Protein AF-A0A812QG38-F1 (afdb_monomer_lite)

Sequence (158 aa):
MRKRRGDEGRSGLRCVICQKLSLEASSVWRQAKSIKPGSPYHYIGNAPAGKAAESKVLELITKRVCNRNALAALPNPKGYALHHPTLQFECDDVLENFGDGLVDALTLGENMAEFCWDVDICGTQDAKHFDFEPEDDDDIEEDSARVDPSSPRKQSEL

Secondary structure (DSSP, 8-state):
--------TTTS-HHHHHHHHHHHHHHHHHHHHS--TTSTTTTS-SS-TT--HHHHHHHHHHHHHSSHHHHHTS--TT-----HHHHHHHHHHHHHHHHHHHHHHHHHT--TTTHHHHTTSS-TTPPP-S--S-----------------S-------

Organism: Symbiodinium pilosum (NCBI:txid2952)

Structure (mmCIF, N/CA/C/O backbone):
data_AF-A0A812QG38-F1
#
_entry.id   AF-A0A812QG38-F1
#
loop_
_atom_site.group_PDB
_atom_site.id
_atom_site.type_symbol
_atom_site.label_atom_id
_atom_site.label_alt_id
_atom_site.label_comp_id
_atom_site.label_asym_id
_atom_site.label_entity_id
_atom_site.label_seq_id
_atom_site.pdbx_PDB_ins_code
_atom_site.Cartn_x
_atom_site.Cartn_y
_atom_site.Cartn_z
_atom_site.occupancy
_atom_site.B_iso_or_equiv
_atom_site.auth_seq_id
_atom_site.auth_comp_id
_atom_site.auth_asym_id
_atom_site.auth_atom_id
_atom_site.pdbx_PDB_model_num
ATOM 1 N N . MET A 1 1 ? -13.803 -13.312 -17.015 1.00 55.50 1 MET A N 1
ATOM 2 C CA . MET A 1 1 ? -13.031 -12.475 -16.069 1.00 55.50 1 MET A CA 1
ATOM 3 C C . MET A 1 1 ? -12.469 -11.285 -16.834 1.00 55.50 1 MET A C 1
ATOM 5 O O . MET A 1 1 ? -11.909 -11.497 -17.905 1.00 55.50 1 MET A O 1
ATOM 9 N N . ARG A 1 2 ? -12.694 -10.045 -16.375 1.00 68.56 2 ARG A N 1
ATOM 10 C CA . ARG A 1 2 ? -12.080 -8.854 -16.994 1.00 68.56 2 ARG A CA 1
ATOM 11 C C . ARG A 1 2 ? -10.581 -8.853 -16.670 1.00 68.56 2 ARG A C 1
ATOM 13 O O . ARG A 1 2 ? -10.207 -9.168 -15.548 1.00 68.56 2 ARG A O 1
ATOM 20 N N . LYS A 1 3 ? -9.735 -8.542 -17.656 1.00 79.69 3 LYS A N 1
ATOM 21 C CA . LYS A 1 3 ? -8.282 -8.431 -17.470 1.00 79.69 3 LYS A CA 1
ATOM 22 C C . LYS A 1 3 ? -7.980 -7.089 -16.796 1.00 79.69 3 LYS A C 1
ATOM 24 O O . LYS A 1 3 ? -8.236 -6.054 -17.410 1.00 79.69 3 LYS A O 1
ATOM 29 N N . ARG A 1 4 ? -7.453 -7.119 -15.570 1.00 85.12 4 ARG A N 1
ATOM 30 C CA . ARG A 1 4 ? -6.998 -5.929 -14.835 1.00 85.12 4 ARG A CA 1
ATOM 31 C C . ARG A 1 4 ? -5.707 -5.438 -15.476 1.00 85.12 4 ARG A C 1
ATOM 33 O O . ARG A 1 4 ? -4.797 -6.243 -15.704 1.00 85.12 4 ARG A O 1
ATOM 40 N N . ARG A 1 5 ? -5.648 -4.154 -15.831 1.00 86.31 5 ARG A N 1
ATOM 41 C CA . ARG A 1 5 ? -4.453 -3.578 -16.471 1.00 86.31 5 ARG A CA 1
ATOM 42 C C . ARG A 1 5 ? -3.324 -3.360 -15.468 1.00 86.31 5 ARG A C 1
ATOM 44 O O . ARG A 1 5 ? -2.183 -3.595 -15.845 1.00 86.31 5 ARG A O 1
ATOM 51 N N . GLY A 1 6 ? -3.666 -2.997 -14.232 1.00 87.88 6 GLY A N 1
ATOM 52 C CA . GLY A 1 6 ? -2.710 -2.488 -13.258 1.00 87.88 6 GLY A CA 1
ATOM 53 C C . GLY A 1 6 ? -2.288 -1.056 -13.580 1.00 87.88 6 GLY A C 1
ATOM 54 O O . GLY A 1 6 ? -2.369 -0.609 -14.729 1.00 87.88 6 GLY A O 1
ATOM 55 N N . ASP A 1 7 ? -1.823 -0.356 -12.556 1.00 91.06 7 ASP A N 1
ATOM 56 C CA . ASP A 1 7 ? -1.163 0.936 -12.655 1.00 91.06 7 ASP A CA 1
ATOM 57 C C . ASP A 1 7 ? 0.110 0.894 -11.812 1.00 91.06 7 ASP A C 1
ATOM 59 O O . ASP A 1 7 ? 0.071 0.919 -10.585 1.00 91.06 7 ASP A O 1
ATOM 63 N N . GLU A 1 8 ? 1.257 0.809 -12.482 1.00 86.62 8 GLU A N 1
ATOM 64 C CA . GLU A 1 8 ? 2.559 0.699 -11.822 1.00 86.62 8 GLU A CA 1
ATOM 65 C C . GLU A 1 8 ? 3.095 2.051 -11.326 1.00 86.62 8 GLU A C 1
ATOM 67 O O . GLU A 1 8 ? 4.111 2.089 -10.620 1.00 86.62 8 GLU A O 1
ATOM 72 N N . GLY A 1 9 ? 2.419 3.153 -11.669 1.00 89.69 9 GLY A N 1
ATOM 73 C CA . GLY A 1 9 ? 2.861 4.509 -11.371 1.00 89.69 9 GLY A CA 1
ATOM 74 C C . GLY A 1 9 ? 4.182 4.871 -12.056 1.00 89.69 9 GLY A C 1
ATOM 75 O O . GLY A 1 9 ? 4.704 4.160 -12.919 1.00 89.69 9 GLY A O 1
ATOM 76 N N . ARG A 1 10 ? 4.770 6.002 -11.660 1.00 91.44 10 ARG A N 1
ATOM 77 C CA . ARG A 1 10 ? 6.060 6.469 -12.209 1.00 91.44 10 ARG A CA 1
ATOM 78 C C . ARG A 1 10 ? 7.256 5.725 -11.636 1.00 91.44 10 ARG A C 1
ATOM 80 O O . ARG A 1 10 ? 8.321 5.711 -12.248 1.00 91.44 10 ARG A O 1
ATOM 87 N N . SER A 1 11 ? 7.095 5.153 -10.447 1.00 90.75 11 SER A N 1
ATOM 88 C CA . SER A 1 11 ? 8.128 4.350 -9.793 1.00 90.75 11 SER A CA 1
ATOM 89 C C . SER A 1 11 ? 8.234 2.936 -10.363 1.00 90.75 11 SER A C 1
ATOM 91 O O . SER A 1 11 ? 9.256 2.283 -10.162 1.00 90.75 11 SER A O 1
ATOM 93 N N . GLY A 1 12 ? 7.181 2.449 -11.027 1.00 92.62 12 GLY A N 1
ATOM 94 C CA . GLY A 1 12 ? 7.055 1.045 -11.399 1.00 92.62 12 GLY A CA 1
ATOM 95 C C . GLY A 1 12 ? 6.779 0.113 -10.209 1.00 92.62 12 GLY A C 1
ATOM 96 O O . GLY A 1 12 ? 6.818 -1.105 -10.365 1.00 92.62 12 GLY A O 1
ATOM 97 N N . LEU A 1 13 ? 6.556 0.664 -9.008 1.00 95.00 13 LEU A N 1
ATOM 98 C CA . LEU A 1 13 ? 6.435 -0.079 -7.749 1.00 95.00 13 LEU A CA 1
ATOM 99 C C . LEU A 1 13 ? 5.086 0.127 -7.053 1.00 95.00 13 LEU A C 1
ATOM 101 O O . LEU A 1 13 ? 4.915 -0.330 -5.926 1.00 95.00 13 LEU A O 1
ATOM 105 N N . ARG A 1 14 ? 4.106 0.768 -7.700 1.00 95.00 14 ARG A N 1
ATOM 106 C CA . ARG A 1 14 ? 2.816 1.091 -7.067 1.00 95.00 14 ARG A CA 1
ATOM 107 C C . ARG A 1 14 ? 2.055 -0.149 -6.577 1.00 95.00 14 ARG A C 1
ATOM 109 O O . ARG A 1 14 ? 1.546 -0.137 -5.459 1.00 95.00 14 ARG A O 1
ATOM 116 N N . CYS A 1 15 ? 2.076 -1.255 -7.327 1.00 95.88 15 CYS A N 1
ATOM 117 C CA . CYS A 1 15 ? 1.511 -2.532 -6.868 1.00 95.88 15 CYS A CA 1
ATOM 118 C C . CYS A 1 15 ? 2.235 -3.080 -5.621 1.00 95.88 15 CYS A C 1
ATOM 120 O O . CYS A 1 15 ? 1.583 -3.466 -4.652 1.00 95.88 15 CYS A O 1
ATOM 122 N N . VAL A 1 16 ? 3.573 -3.035 -5.581 1.00 96.19 16 VAL A N 1
ATOM 123 C CA . VAL A 1 16 ? 4.363 -3.460 -4.406 1.00 96.19 16 VAL A CA 1
ATOM 124 C C . VAL A 1 16 ? 4.053 -2.583 -3.189 1.00 96.19 16 VAL A C 1
ATOM 126 O O . VAL A 1 16 ? 3.846 -3.097 -2.089 1.00 96.19 16 VAL A O 1
ATOM 129 N N . ILE A 1 17 ? 3.982 -1.264 -3.388 1.00 96.50 17 ILE A N 1
ATOM 130 C CA . ILE A 1 17 ? 3.626 -0.290 -2.352 1.00 96.50 17 ILE A CA 1
ATOM 131 C C . ILE A 1 17 ? 2.231 -0.599 -1.799 1.00 96.50 17 ILE A C 1
ATOM 133 O O . ILE A 1 17 ? 2.075 -0.723 -0.586 1.00 96.50 17 ILE A O 1
ATOM 137 N N . CYS A 1 18 ? 1.238 -0.804 -2.669 1.00 97.25 18 CYS A N 1
ATOM 138 C CA . CYS A 1 18 ? -0.117 -1.148 -2.248 1.00 97.25 18 CYS A CA 1
ATOM 139 C C . CYS A 1 18 ? -0.159 -2.456 -1.448 1.00 97.25 18 CYS A C 1
ATOM 141 O O . CYS A 1 18 ? -0.798 -2.512 -0.394 1.00 97.25 18 CYS A O 1
ATOM 143 N N . GLN A 1 19 ? 0.530 -3.510 -1.905 1.00 96.06 19 GLN A N 1
ATOM 144 C CA . GLN A 1 19 ? 0.541 -4.784 -1.182 1.00 96.06 19 GLN A CA 1
ATOM 145 C C . GLN A 1 19 ? 1.155 -4.615 0.212 1.00 96.06 19 GLN A C 1
ATOM 147 O O . GLN A 1 19 ? 0.613 -5.139 1.186 1.00 96.06 19 GLN A O 1
ATOM 152 N N . LYS A 1 20 ? 2.234 -3.827 0.338 1.00 96.38 20 LYS A N 1
ATOM 153 C CA . LYS A 1 20 ? 2.840 -3.535 1.641 1.00 96.38 20 LYS A CA 1
ATOM 154 C C . LYS A 1 20 ? 1.905 -2.729 2.545 1.00 96.38 20 LYS A C 1
ATOM 156 O O . LYS A 1 20 ? 1.818 -3.034 3.732 1.00 96.38 20 LYS A O 1
ATOM 161 N N . LEU A 1 21 ? 1.199 -1.738 1.996 1.00 96.00 21 LEU A N 1
ATOM 162 C CA . LEU A 1 21 ? 0.179 -0.979 2.726 1.00 96.00 21 LEU A CA 1
ATOM 163 C C . LEU A 1 21 ? -0.930 -1.898 3.239 1.00 96.00 21 LEU A C 1
ATOM 165 O O . LEU A 1 21 ? -1.252 -1.850 4.420 1.00 96.00 21 LEU A O 1
ATOM 169 N N . SER A 1 22 ? -1.454 -2.778 2.388 1.00 95.38 22 SER A N 1
ATOM 170 C CA . SER A 1 22 ? -2.546 -3.700 2.730 1.00 95.38 22 SER A CA 1
ATOM 171 C C . SER A 1 22 ? -2.146 -4.708 3.808 1.00 95.38 22 SER A C 1
ATOM 173 O O . SER A 1 22 ? -2.909 -4.974 4.743 1.00 95.38 22 SER A O 1
ATOM 175 N N . LEU A 1 23 ? -0.917 -5.222 3.728 1.00 94.81 23 LEU A N 1
ATOM 176 C CA . LEU A 1 23 ? -0.346 -6.104 4.741 1.00 94.81 23 LEU A CA 1
ATOM 177 C C . LEU A 1 23 ? -0.222 -5.404 6.101 1.00 94.81 23 LEU A C 1
ATOM 179 O O . LEU A 1 23 ? -0.701 -5.907 7.118 1.00 94.81 23 LEU A O 1
ATOM 183 N N . GLU A 1 24 ? 0.407 -4.227 6.126 1.00 93.25 24 GLU A N 1
ATOM 184 C CA . GLU A 1 24 ? 0.593 -3.468 7.366 1.00 93.25 24 GLU A CA 1
ATOM 185 C C . GLU A 1 24 ? -0.739 -3.006 7.949 1.00 93.25 24 GLU A C 1
ATOM 187 O O . GLU A 1 24 ? -0.923 -3.055 9.163 1.00 93.25 24 GLU A O 1
ATOM 192 N N . ALA A 1 25 ? -1.699 -2.627 7.106 1.00 91.69 25 ALA A N 1
ATOM 193 C CA . ALA A 1 25 ? -3.036 -2.249 7.540 1.00 91.69 25 ALA A CA 1
ATOM 194 C C . ALA A 1 25 ? -3.754 -3.421 8.221 1.00 91.69 25 ALA A C 1
ATOM 196 O O . ALA A 1 25 ? -4.334 -3.241 9.289 1.00 91.69 25 ALA A O 1
ATOM 197 N N . SER A 1 26 ? -3.610 -4.640 7.693 1.00 90.12 26 SER A N 1
ATOM 198 C CA . SER A 1 26 ? -4.122 -5.860 8.332 1.00 90.12 26 SER A CA 1
ATOM 199 C C . SER A 1 26 ? -3.488 -6.106 9.704 1.00 90.12 26 SER A C 1
ATOM 201 O O . SER A 1 26 ? -4.180 -6.465 10.657 1.00 90.12 26 SER A O 1
ATOM 203 N N . SER A 1 27 ? -2.172 -5.906 9.828 1.00 88.25 27 SER A N 1
ATOM 204 C CA . SER A 1 27 ? -1.449 -6.040 11.100 1.00 88.25 27 SER A CA 1
ATOM 205 C C . SER A 1 27 ? -1.892 -4.987 12.120 1.00 88.25 27 SER A C 1
ATOM 207 O O . SER A 1 27 ? -2.291 -5.329 13.233 1.00 88.25 27 SER A O 1
ATOM 209 N N . VAL A 1 28 ? -1.922 -3.710 11.725 1.00 87.56 28 VAL A N 1
ATOM 210 C CA . VAL A 1 28 ? -2.364 -2.589 12.570 1.00 87.56 28 VAL A CA 1
ATOM 211 C C . VAL A 1 28 ? -3.819 -2.758 13.001 1.00 87.56 28 VAL A C 1
ATOM 213 O O . VAL A 1 28 ? -4.142 -2.493 14.156 1.00 87.56 28 VAL A O 1
ATOM 216 N N . TRP A 1 29 ? -4.696 -3.228 12.115 1.00 85.44 29 TRP A N 1
ATOM 217 C CA . TRP A 1 29 ? -6.109 -3.450 12.413 1.00 85.44 29 TRP A CA 1
ATOM 218 C C . TRP A 1 29 ? -6.335 -4.610 13.385 1.00 85.44 29 TRP A C 1
ATOM 220 O O . TRP A 1 29 ? -7.092 -4.470 14.347 1.00 85.44 29 TRP A O 1
ATOM 230 N N . ARG A 1 30 ? -5.645 -5.743 13.184 1.00 81.75 30 ARG A N 1
ATOM 231 C CA . ARG A 1 30 ? -5.671 -6.873 14.129 1.00 81.75 30 ARG A CA 1
ATOM 232 C C . ARG A 1 30 ? -5.143 -6.460 15.492 1.00 81.75 30 ARG A C 1
ATOM 234 O O . ARG A 1 30 ? -5.795 -6.748 16.493 1.00 81.75 30 ARG A O 1
ATOM 241 N N . GLN A 1 31 ? -4.018 -5.740 15.510 1.00 76.19 31 GLN A N 1
ATOM 242 C CA . GLN A 1 31 ? -3.488 -5.139 16.725 1.00 76.19 31 GLN A CA 1
ATOM 243 C C . GLN A 1 31 ? -4.557 -4.257 17.347 1.00 76.19 31 GLN A C 1
ATOM 245 O O . GLN A 1 31 ? -4.927 -4.549 18.456 1.00 76.19 31 GLN A O 1
ATOM 250 N N . ALA A 1 32 ? -5.164 -3.293 16.655 1.00 71.88 32 ALA A N 1
ATOM 251 C CA . ALA A 1 32 ? -6.203 -2.434 17.234 1.00 71.88 32 ALA A CA 1
ATOM 252 C C . ALA A 1 32 ? -7.412 -3.200 17.821 1.00 71.88 32 ALA A C 1
ATOM 254 O O . ALA A 1 32 ? -7.982 -2.757 18.819 1.00 71.88 32 ALA A O 1
ATOM 255 N N . LYS A 1 33 ? -7.790 -4.349 17.241 1.00 66.81 33 LYS A N 1
ATOM 256 C CA . LYS A 1 33 ? -8.904 -5.191 17.714 1.00 66.81 33 LYS A CA 1
ATOM 257 C C . LYS A 1 33 ? -8.560 -6.081 18.919 1.00 66.81 33 LYS A C 1
ATOM 259 O O . LYS A 1 33 ? -9.455 -6.373 19.707 1.00 66.81 33 LYS A O 1
ATOM 264 N N . SER A 1 34 ? -7.311 -6.524 19.087 1.00 60.31 34 SER A N 1
ATOM 265 C CA . SER A 1 34 ? -6.929 -7.536 20.095 1.00 60.31 34 SER A CA 1
ATOM 266 C C . SER A 1 34 ? -6.725 -6.992 21.518 1.00 60.31 34 SER A C 1
ATOM 268 O O . SER A 1 34 ? -6.350 -7.724 22.437 1.00 60.31 34 SER A O 1
ATOM 270 N N . ILE A 1 35 ? -6.967 -5.701 21.742 1.00 52.69 35 ILE A N 1
ATOM 271 C CA . ILE A 1 35 ? -6.385 -4.993 22.885 1.00 52.69 35 ILE A CA 1
ATOM 272 C C . ILE A 1 35 ? -7.373 -4.881 24.026 1.00 52.69 35 ILE A C 1
ATOM 274 O O . ILE A 1 35 ? -8.289 -4.061 24.018 1.00 52.69 35 ILE A O 1
ATOM 278 N N . LYS A 1 36 ? -7.130 -5.713 25.044 1.00 47.94 36 LYS A N 1
ATOM 279 C CA . LYS A 1 36 ? -7.763 -5.636 26.363 1.00 47.94 36 LYS A CA 1
ATOM 280 C C . LYS A 1 36 ? -7.629 -4.221 26.954 1.00 47.94 36 LYS A C 1
ATOM 282 O O . LYS A 1 36 ? -6.618 -3.550 26.717 1.00 47.94 36 LYS A O 1
ATOM 287 N N . PRO A 1 37 ? -8.601 -3.774 27.771 1.00 42.34 37 PRO A N 1
ATOM 288 C CA . PRO A 1 37 ? -8.527 -2.480 28.436 1.00 42.34 37 PRO A CA 1
ATOM 289 C C . PRO A 1 37 ? -7.221 -2.346 29.243 1.00 42.34 37 PRO A C 1
ATOM 291 O O . PRO A 1 37 ? -6.976 -3.137 30.149 1.00 42.34 37 PRO A O 1
ATOM 294 N N . GLY A 1 38 ? -6.371 -1.378 28.875 1.00 46.59 38 GLY A N 1
ATOM 295 C CA . GLY A 1 38 ? -5.111 -1.047 29.558 1.00 46.59 38 GLY A CA 1
ATOM 296 C C . GLY A 1 38 ? -3.797 -1.170 28.761 1.00 46.59 38 GLY A C 1
ATOM 297 O O . GLY A 1 38 ? -2.775 -0.705 29.257 1.00 46.59 38 GLY A O 1
ATOM 298 N N . SER A 1 39 ? -3.763 -1.749 27.553 1.00 40.53 39 SER A N 1
ATOM 299 C CA . SER A 1 39 ? -2.511 -1.835 26.757 1.00 40.53 39 SER A CA 1
ATOM 300 C C . SER A 1 39 ? -2.119 -0.498 26.083 1.00 40.53 39 SER A C 1
ATOM 302 O O . SER A 1 39 ? -2.938 0.412 26.022 1.00 40.53 39 SER A O 1
ATOM 304 N N . PRO A 1 40 ? -0.892 -0.310 25.559 1.00 46.53 40 PRO A N 1
ATOM 305 C CA . PRO A 1 40 ? -0.467 0.924 24.878 1.00 46.53 40 PRO A CA 1
ATOM 306 C C . PRO A 1 40 ? -1.378 1.404 23.731 1.00 46.53 40 PRO A C 1
ATOM 308 O O . PRO A 1 40 ? -1.357 2.583 23.390 1.00 46.53 40 PRO A O 1
ATOM 311 N N . TYR A 1 41 ? -2.231 0.535 23.182 1.00 48.03 41 TYR A N 1
ATOM 312 C CA . TYR A 1 41 ? -3.281 0.901 22.221 1.00 48.03 41 TYR A CA 1
ATOM 313 C C . TYR A 1 41 ? -4.693 0.991 22.834 1.00 48.03 41 TYR A C 1
ATOM 315 O O . TYR A 1 41 ? -5.632 1.395 22.159 1.00 48.03 41 TYR A O 1
ATOM 323 N N . HIS A 1 42 ? -4.855 0.733 24.135 1.00 46.47 42 HIS A N 1
ATOM 324 C CA . HIS A 1 42 ? -5.923 1.366 24.922 1.00 46.47 42 HIS A CA 1
ATOM 325 C C . HIS A 1 42 ? -5.864 2.895 24.770 1.00 46.47 42 HIS A C 1
ATOM 327 O O . HIS A 1 42 ? -6.878 3.579 24.862 1.00 46.47 42 HIS A O 1
ATOM 333 N N . TYR A 1 43 ? -4.672 3.404 24.435 1.00 47.09 43 TYR A N 1
ATOM 334 C CA . TYR A 1 43 ? -4.400 4.764 24.014 1.00 47.09 43 TYR A CA 1
ATOM 335 C C . TYR A 1 43 ? -4.128 4.873 22.508 1.00 47.09 43 TYR A C 1
ATOM 337 O O . TYR A 1 43 ? -3.195 5.560 22.092 1.00 47.09 43 TYR A O 1
ATOM 345 N N . ILE A 1 44 ? -5.104 4.501 21.679 1.00 50.84 44 ILE A N 1
ATOM 346 C CA . ILE A 1 44 ? -5.434 5.383 20.541 1.00 50.84 44 ILE A CA 1
ATOM 347 C C . ILE A 1 44 ? -5.977 6.760 21.057 1.00 50.84 44 ILE A C 1
ATOM 349 O O . ILE A 1 44 ? -6.851 7.387 20.465 1.00 50.84 44 ILE A O 1
ATOM 353 N N . GLY A 1 45 ? -5.483 7.241 22.203 1.00 45.59 45 GLY A N 1
ATOM 354 C CA . GLY A 1 45 ? -6.186 8.012 23.230 1.00 45.59 45 GLY A CA 1
ATOM 355 C C . GLY A 1 45 ? -5.243 8.860 24.091 1.00 45.59 45 GLY A C 1
ATOM 356 O O . GLY A 1 45 ? -5.518 9.078 25.261 1.00 45.59 45 GLY A O 1
ATOM 357 N N . ASN A 1 46 ? -4.142 9.348 23.509 1.00 44.69 46 ASN A N 1
ATOM 358 C CA . ASN A 1 46 ? -3.424 10.535 24.002 1.00 44.69 46 ASN A CA 1
ATOM 359 C C . ASN A 1 46 ? -3.236 11.606 22.906 1.00 44.69 46 ASN A C 1
ATOM 361 O O . ASN A 1 46 ? -2.464 12.550 23.057 1.00 44.69 46 ASN A O 1
ATOM 365 N N . ALA A 1 47 ? -3.964 11.470 21.797 1.00 47.44 47 ALA A N 1
ATOM 366 C CA . ALA A 1 47 ? -4.246 12.570 20.884 1.00 47.44 47 ALA A CA 1
ATOM 367 C C . ALA A 1 47 ? -5.589 13.196 21.305 1.00 47.44 47 ALA A C 1
ATOM 369 O O . ALA A 1 47 ? -6.456 12.456 21.783 1.00 47.44 47 ALA A O 1
ATOM 370 N N . PRO A 1 48 ? -5.780 14.521 21.154 1.00 46.03 48 PRO A N 1
ATOM 371 C CA . PRO A 1 48 ? -7.025 15.190 21.530 1.00 46.03 48 PRO A CA 1
ATOM 372 C C . PRO A 1 48 ? -8.231 14.444 20.946 1.00 46.03 48 PRO A C 1
ATOM 374 O O . PRO A 1 48 ? -8.163 13.945 19.823 1.00 46.03 48 PRO A O 1
ATOM 377 N N . ALA A 1 49 ? -9.301 14.340 21.736 1.00 45.72 49 ALA A N 1
ATOM 378 C CA . ALA A 1 49 ? -10.469 13.472 21.563 1.00 45.72 49 ALA A CA 1
ATOM 379 C C . ALA A 1 49 ? -11.338 13.735 20.303 1.00 45.72 49 ALA A C 1
ATOM 381 O O . ALA A 1 49 ? -12.550 13.874 20.409 1.00 45.72 49 ALA A O 1
ATOM 382 N N . GLY A 1 50 ? -10.751 13.802 19.104 1.00 51.22 50 GLY A N 1
ATOM 383 C CA . GLY A 1 50 ? -11.445 14.236 17.887 1.00 51.22 50 GLY A CA 1
ATOM 384 C C . GLY A 1 50 ? -11.110 13.493 16.592 1.00 51.22 50 GLY A C 1
ATOM 385 O O . GLY A 1 50 ? -11.628 13.890 15.555 1.00 51.22 50 GLY A O 1
ATOM 386 N N . LYS A 1 51 ? -10.268 12.444 16.598 1.00 57.16 51 LYS A N 1
ATOM 387 C CA . LYS A 1 51 ? -9.953 11.671 15.376 1.00 57.16 51 LYS A CA 1
ATOM 388 C C . LYS A 1 51 ? -10.598 10.282 15.379 1.00 57.16 51 LYS A C 1
ATOM 390 O O . LYS A 1 51 ? -10.433 9.526 16.343 1.00 57.16 51 LYS A O 1
ATOM 395 N N . ALA A 1 52 ? -11.297 9.976 14.285 1.00 67.12 52 ALA A N 1
ATOM 396 C CA . ALA A 1 52 ? -11.956 8.701 14.006 1.00 67.12 52 ALA A CA 1
ATOM 397 C C . ALA A 1 52 ? -10.934 7.544 13.940 1.00 67.12 52 ALA A C 1
ATOM 399 O O . ALA A 1 52 ? -9.766 7.776 13.616 1.00 67.12 52 ALA A O 1
ATOM 400 N N . ALA A 1 53 ? -11.334 6.322 14.310 1.00 67.06 53 ALA A N 1
ATOM 401 C CA . ALA A 1 53 ? -10.439 5.158 14.399 1.00 67.06 53 ALA A CA 1
ATOM 402 C C . ALA A 1 53 ? -9.735 4.866 13.061 1.00 67.06 53 ALA A C 1
ATOM 404 O O . ALA A 1 53 ? -8.551 4.543 13.026 1.00 67.06 53 ALA A O 1
ATOM 405 N N . GLU A 1 54 ? -10.455 5.107 11.978 1.00 69.88 54 GLU A N 1
ATOM 406 C CA . GLU A 1 54 ? -10.073 5.041 10.577 1.00 69.88 54 GLU A CA 1
ATOM 407 C C . GLU A 1 54 ? -8.856 5.936 10.293 1.00 69.88 54 GLU A C 1
ATOM 409 O O . GLU A 1 54 ? -7.816 5.473 9.826 1.00 69.88 54 GLU A O 1
ATOM 414 N N . SER A 1 55 ? -8.918 7.204 10.712 1.00 74.94 55 SER A N 1
ATOM 415 C CA . SER A 1 55 ? -7.814 8.160 10.560 1.00 74.94 55 SER A CA 1
ATOM 416 C C . SER A 1 55 ? -6.565 7.737 11.342 1.00 74.94 55 SER A C 1
ATOM 418 O O . SER A 1 55 ? -5.446 7.978 10.894 1.00 74.94 55 SER A O 1
ATOM 420 N N . LYS A 1 56 ? -6.727 7.060 12.485 1.00 76.56 56 LYS A N 1
ATOM 421 C CA . LYS A 1 56 ? -5.591 6.551 13.269 1.00 76.56 56 LYS A CA 1
ATOM 422 C C . LYS A 1 56 ? -4.911 5.360 12.601 1.00 76.56 56 LYS A C 1
ATOM 424 O O . LYS A 1 56 ? -3.686 5.273 12.646 1.00 76.56 56 LYS A O 1
ATOM 429 N N . VAL A 1 57 ? -5.681 4.468 11.978 1.00 83.94 57 VAL A N 1
ATOM 430 C CA . VAL A 1 57 ? -5.130 3.356 11.191 1.00 83.94 57 VAL A CA 1
ATOM 431 C C . VAL A 1 57 ? -4.317 3.914 10.030 1.00 83.94 5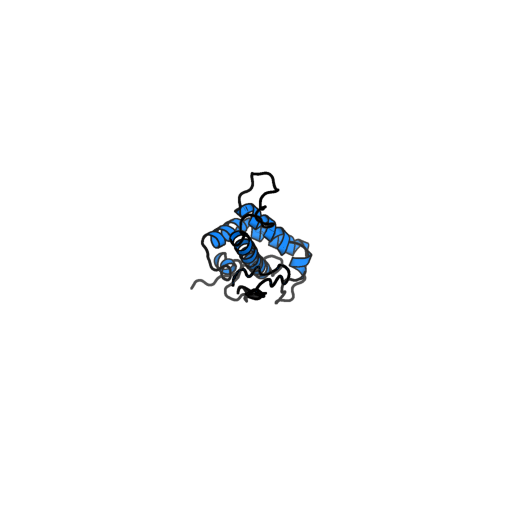7 VAL A C 1
ATOM 433 O O . VAL A 1 57 ? -3.145 3.563 9.904 1.00 83.94 57 VAL A O 1
ATOM 436 N N . LEU A 1 58 ? -4.896 4.849 9.266 1.00 88.94 58 LEU A N 1
ATOM 437 C CA . LEU A 1 58 ? -4.230 5.500 8.137 1.00 88.94 58 LEU A CA 1
ATOM 438 C C . LEU A 1 58 ? -2.936 6.211 8.562 1.00 88.94 58 LEU A C 1
ATOM 440 O O . LEU A 1 58 ? -1.880 5.953 7.995 1.00 88.94 58 LEU A O 1
ATOM 444 N N . GLU A 1 59 ? -2.960 7.015 9.628 1.00 88.19 59 GLU A N 1
ATOM 445 C CA . GLU A 1 59 ? -1.752 7.691 10.125 1.00 88.19 59 GLU A CA 1
ATOM 446 C C . GLU A 1 59 ? -0.630 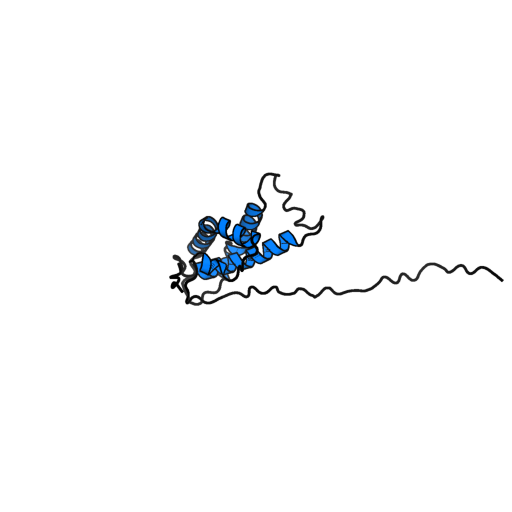6.720 10.526 1.00 88.19 59 GLU A C 1
ATOM 448 O O . GLU A 1 59 ? 0.555 7.010 10.324 1.00 88.19 59 GLU A O 1
ATOM 453 N N . LEU A 1 60 ? -0.977 5.579 11.129 1.00 89.69 60 LEU A N 1
ATOM 454 C CA . LEU A 1 60 ? 0.002 4.577 11.539 1.00 89.69 60 LEU A CA 1
ATOM 455 C C . LEU A 1 60 ? 0.609 3.857 10.335 1.00 89.69 60 LEU A C 1
ATOM 457 O O . LEU A 1 60 ? 1.834 3.713 10.285 1.00 89.69 60 LEU A O 1
ATOM 461 N N . ILE A 1 61 ? -0.205 3.443 9.361 1.00 91.50 61 ILE A N 1
ATOM 462 C CA . ILE A 1 61 ? 0.310 2.779 8.156 1.00 91.50 61 ILE A CA 1
ATOM 463 C C . ILE A 1 61 ? 1.147 3.737 7.305 1.00 91.50 61 ILE A C 1
ATOM 465 O O . ILE A 1 61 ? 2.216 3.332 6.851 1.00 91.50 61 ILE A O 1
ATOM 469 N N . THR A 1 62 ? 0.770 5.021 7.186 1.00 92.06 62 THR A N 1
ATOM 470 C CA . THR A 1 62 ? 1.592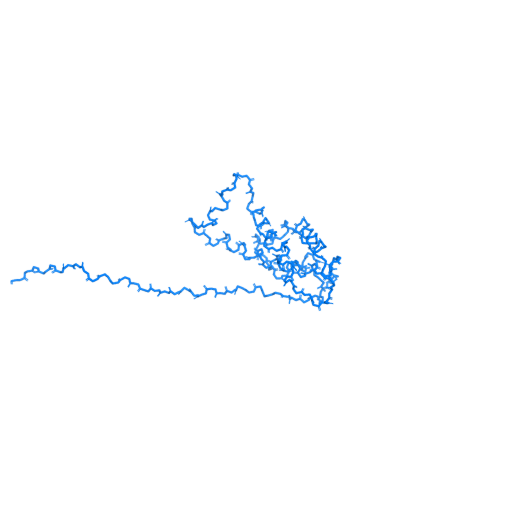 6.031 6.497 1.00 92.06 62 THR A CA 1
ATOM 471 C C . THR A 1 62 ? 2.978 6.103 7.126 1.00 92.06 62 THR A C 1
ATOM 473 O O . THR A 1 62 ? 3.989 6.025 6.432 1.00 92.06 62 THR A O 1
ATOM 476 N N . LYS A 1 63 ? 3.054 6.189 8.460 1.00 91.44 63 LYS A N 1
ATOM 477 C CA . LYS A 1 63 ? 4.339 6.269 9.171 1.00 91.44 63 LYS A CA 1
ATOM 478 C C . LYS A 1 63 ? 5.176 5.003 9.010 1.00 91.44 63 LYS A C 1
ATOM 480 O O . LYS A 1 63 ? 6.398 5.107 8.915 1.00 91.44 63 LYS A O 1
ATOM 485 N N . ARG A 1 64 ? 4.552 3.821 8.990 1.00 92.06 64 ARG A N 1
ATOM 486 C CA . ARG A 1 64 ? 5.258 2.534 8.876 1.00 92.06 64 ARG A CA 1
ATOM 487 C C . ARG A 1 64 ? 5.726 2.234 7.453 1.00 92.06 64 ARG A C 1
ATOM 489 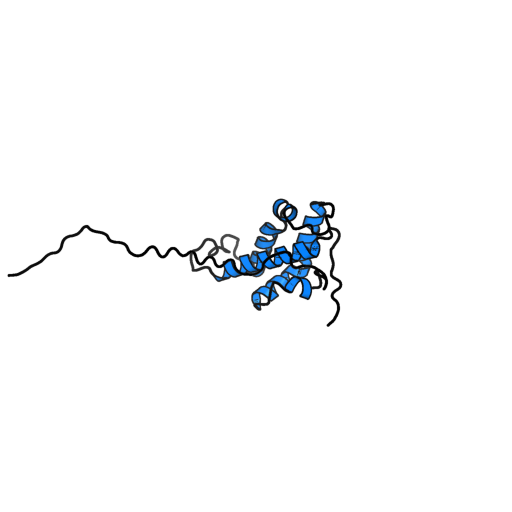O O . ARG A 1 64 ? 6.819 1.698 7.301 1.00 92.06 64 ARG A O 1
ATOM 496 N N . VAL A 1 65 ? 4.947 2.605 6.437 1.00 94.94 65 VAL A N 1
ATOM 497 C CA . VAL A 1 65 ? 5.194 2.208 5.041 1.00 94.94 65 VAL A CA 1
ATOM 498 C C . VAL A 1 65 ? 5.753 3.342 4.191 1.00 94.94 65 VAL A C 1
ATOM 500 O O . VAL A 1 65 ? 6.745 3.135 3.501 1.00 94.94 65 VAL A O 1
ATOM 503 N N . CYS A 1 66 ? 5.190 4.550 4.271 1.00 95.38 66 CYS A N 1
ATOM 504 C CA . CYS A 1 66 ? 5.562 5.678 3.407 1.00 95.38 66 CYS A CA 1
ATOM 505 C C . CYS A 1 66 ? 6.789 6.464 3.903 1.00 95.38 66 CYS A C 1
ATOM 507 O O . CYS A 1 66 ? 7.052 7.580 3.456 1.00 95.38 66 CYS A O 1
ATOM 509 N N . ASN A 1 67 ? 7.579 5.898 4.822 1.00 94.19 67 ASN A N 1
ATOM 510 C CA . ASN A 1 67 ? 8.854 6.486 5.226 1.00 94.19 67 ASN A CA 1
ATOM 511 C C . ASN A 1 67 ? 10.001 6.002 4.325 1.00 94.19 67 ASN A C 1
ATOM 513 O O . ASN A 1 67 ? 9.978 4.903 3.771 1.00 94.19 67 ASN A O 1
ATOM 517 N N . ARG A 1 68 ? 11.058 6.813 4.234 1.00 91.50 68 ARG A N 1
ATOM 518 C CA . ARG A 1 68 ? 12.210 6.549 3.361 1.00 91.50 68 ARG A CA 1
ATOM 519 C C . ARG A 1 68 ? 12.835 5.165 3.562 1.00 91.50 68 ARG A C 1
ATOM 521 O O . ARG A 1 68 ? 13.220 4.544 2.577 1.00 91.50 68 ARG A O 1
ATOM 528 N N . ASN A 1 69 ? 12.956 4.703 4.806 1.00 92.56 69 ASN A N 1
ATOM 529 C CA . ASN A 1 69 ? 13.629 3.442 5.117 1.00 92.56 69 ASN A CA 1
ATOM 530 C C . ASN A 1 69 ? 12.786 2.242 4.675 1.00 92.56 69 ASN A C 1
ATOM 532 O O . ASN A 1 69 ? 13.310 1.332 4.041 1.00 92.56 69 ASN A O 1
ATOM 536 N N . ALA A 1 70 ? 11.482 2.270 4.954 1.00 93.94 70 ALA A N 1
ATOM 537 C CA . ALA A 1 70 ? 10.557 1.222 4.535 1.00 93.94 70 ALA A CA 1
ATOM 538 C C . ALA A 1 70 ? 10.454 1.141 3.005 1.00 93.94 70 ALA A C 1
ATOM 540 O O . ALA A 1 70 ? 10.574 0.057 2.441 1.00 93.94 70 ALA A O 1
ATOM 541 N N . LEU A 1 71 ? 10.337 2.288 2.327 1.00 94.06 71 LEU A N 1
ATOM 542 C CA . LEU A 1 71 ? 10.287 2.348 0.863 1.00 94.06 71 LEU A CA 1
ATOM 543 C C . LEU A 1 71 ? 11.580 1.848 0.203 1.00 94.06 71 LEU A C 1
ATOM 545 O O . LEU A 1 71 ? 11.529 1.250 -0.867 1.00 94.06 71 LEU A O 1
ATOM 549 N N . ALA A 1 72 ? 12.739 2.067 0.833 1.00 92.50 72 ALA A N 1
ATOM 550 C CA . ALA A 1 72 ? 14.024 1.562 0.344 1.00 92.50 72 ALA A CA 1
ATOM 551 C C . ALA A 1 72 ? 14.133 0.029 0.404 1.00 92.50 72 ALA A C 1
ATOM 553 O O . ALA A 1 72 ? 14.896 -0.553 -0.362 1.00 92.50 72 ALA A O 1
ATOM 554 N N . ALA A 1 73 ? 13.399 -0.605 1.321 1.00 93.12 73 ALA A N 1
ATOM 555 C CA . ALA A 1 73 ? 13.430 -2.045 1.554 1.00 93.12 73 ALA A CA 1
ATOM 556 C C . ALA A 1 73 ? 12.393 -2.820 0.722 1.00 93.12 73 ALA A C 1
ATOM 558 O O . ALA A 1 73 ? 12.315 -4.044 0.830 1.00 93.12 73 ALA A O 1
ATOM 559 N N . LEU A 1 74 ? 11.580 -2.132 -0.089 1.00 93.69 74 LEU A N 1
ATOM 560 C CA . LEU A 1 74 ? 10.559 -2.786 -0.901 1.00 93.69 74 LEU A CA 1
ATOM 561 C C . LEU A 1 74 ? 11.181 -3.661 -2.004 1.00 93.69 74 LEU A C 1
ATOM 563 O O . LEU A 1 74 ? 12.168 -3.258 -2.629 1.00 93.69 74 LEU A O 1
ATOM 567 N N . PRO A 1 75 ? 10.576 -4.825 -2.306 1.00 93.94 75 PRO A N 1
ATOM 568 C CA . PRO A 1 75 ? 10.947 -5.624 -3.464 1.00 93.94 75 PRO A CA 1
ATOM 569 C C . PRO A 1 75 ? 10.916 -4.802 -4.758 1.00 93.94 75 PRO A C 1
ATOM 571 O O . PRO A 1 75 ? 9.938 -4.120 -5.055 1.00 93.94 75 PRO A O 1
ATOM 574 N N . ASN A 1 76 ? 11.977 -4.911 -5.558 1.00 92.06 76 ASN A N 1
ATOM 575 C CA . ASN A 1 76 ? 12.088 -4.261 -6.863 1.00 92.06 76 ASN A CA 1
ATOM 576 C C . ASN A 1 76 ? 12.279 -5.320 -7.963 1.00 92.06 76 ASN A C 1
ATOM 578 O O . ASN A 1 76 ? 13.387 -5.486 -8.480 1.00 92.06 76 ASN A O 1
ATOM 582 N N . PRO A 1 77 ? 11.222 -6.080 -8.306 1.00 87.19 77 PRO A N 1
ATOM 583 C CA . PRO A 1 77 ? 11.325 -7.258 -9.173 1.00 87.19 77 PRO A CA 1
ATOM 584 C C . PRO A 1 77 ? 11.795 -6.926 -10.593 1.00 87.19 77 PRO A C 1
ATOM 586 O O . PRO A 1 77 ? 12.415 -7.755 -11.252 1.00 87.19 77 PRO A O 1
ATOM 589 N N . LYS A 1 78 ? 11.511 -5.708 -11.064 1.00 86.88 78 LYS A N 1
ATOM 590 C CA . LYS A 1 78 ? 11.874 -5.238 -12.406 1.00 86.88 78 LYS A CA 1
ATOM 591 C C . LYS A 1 78 ? 13.190 -4.455 -12.436 1.00 86.88 78 LYS A C 1
ATOM 593 O O . LYS A 1 78 ? 13.625 -4.051 -13.510 1.00 86.88 78 LYS A O 1
ATOM 598 N N . GLY A 1 79 ? 13.831 -4.249 -11.282 1.00 89.06 79 GLY A N 1
ATOM 599 C CA . GLY A 1 79 ? 15.128 -3.578 -11.181 1.00 89.06 79 GLY A CA 1
ATOM 600 C C . GLY A 1 79 ? 15.103 -2.094 -11.562 1.00 89.06 79 GLY A C 1
ATOM 601 O O . GLY A 1 79 ? 16.096 -1.583 -12.075 1.00 89.06 79 GLY A O 1
ATOM 602 N N . TYR A 1 80 ? 13.988 -1.391 -11.340 1.00 87.25 80 TYR A N 1
ATOM 603 C CA . TYR A 1 80 ? 13.882 0.036 -11.648 1.00 87.25 80 TYR A CA 1
ATOM 604 C C . TYR A 1 80 ? 14.827 0.891 -10.800 1.00 87.25 80 TYR A C 1
ATOM 606 O O . TYR A 1 80 ? 15.172 0.543 -9.670 1.00 87.25 80 TYR A O 1
ATOM 614 N N . ALA A 1 81 ? 15.220 2.050 -11.327 1.00 87.88 81 ALA A N 1
ATOM 615 C CA . ALA A 1 81 ? 15.982 3.021 -10.555 1.00 87.88 81 ALA A CA 1
ATOM 616 C C . ALA A 1 81 ? 15.125 3.566 -9.399 1.00 87.88 81 ALA A C 1
ATOM 618 O O . ALA A 1 81 ? 14.065 4.154 -9.616 1.00 87.88 81 ALA A O 1
ATOM 619 N N . LEU A 1 82 ? 15.597 3.388 -8.163 1.00 89.19 82 LEU A N 1
ATOM 620 C CA . LEU A 1 82 ? 14.884 3.839 -6.970 1.00 89.19 82 LEU A CA 1
ATOM 621 C C . LEU A 1 82 ? 15.091 5.343 -6.765 1.00 89.19 82 LEU A C 1
ATOM 623 O O . LEU A 1 82 ? 16.121 5.787 -6.259 1.00 89.19 82 LEU A O 1
ATOM 627 N N . HIS A 1 83 ? 14.086 6.134 -7.134 1.00 93.62 83 HIS A N 1
ATOM 628 C CA . HIS A 1 83 ? 14.038 7.561 -6.831 1.00 93.62 83 HIS A CA 1
ATOM 629 C C . HIS A 1 83 ? 13.108 7.812 -5.635 1.00 93.62 83 HIS A C 1
ATOM 631 O O . HIS A 1 83 ? 11.886 7.833 -5.775 1.00 93.62 83 HIS A O 1
ATOM 637 N N . HIS A 1 84 ? 13.685 7.995 -4.442 1.00 92.25 84 HIS A N 1
ATOM 638 C CA . HIS A 1 84 ? 12.922 8.082 -3.187 1.00 92.25 84 HIS A CA 1
ATOM 639 C C . HIS A 1 84 ? 11.780 9.107 -3.176 1.00 92.25 84 HIS A C 1
ATOM 641 O O . HIS A 1 84 ? 10.701 8.735 -2.724 1.00 92.25 84 HIS A O 1
ATOM 647 N N . PRO A 1 85 ? 11.945 10.348 -3.678 1.00 94.94 85 PRO A N 1
ATOM 648 C CA . PRO A 1 85 ? 10.834 11.298 -3.716 1.00 94.94 85 PRO A CA 1
ATOM 649 C C . PRO A 1 85 ? 9.641 10.789 -4.532 1.00 94.94 85 PRO A C 1
ATOM 651 O O . PRO A 1 85 ? 8.499 11.035 -4.166 1.00 94.94 85 PRO A O 1
ATOM 654 N N . THR A 1 86 ? 9.897 10.040 -5.610 1.00 94.94 86 THR A N 1
ATOM 655 C CA . THR A 1 86 ? 8.832 9.424 -6.412 1.00 94.94 86 THR A CA 1
ATOM 656 C C . THR A 1 86 ? 8.154 8.299 -5.643 1.00 94.94 86 THR A C 1
ATOM 658 O O . THR A 1 86 ? 6.937 8.233 -5.646 1.00 94.94 86 THR A O 1
ATOM 661 N N . LEU A 1 87 ? 8.908 7.449 -4.942 1.00 95.00 87 LEU A N 1
ATOM 662 C CA . LEU A 1 87 ? 8.320 6.386 -4.116 1.00 95.00 87 LEU A CA 1
ATOM 663 C C . LEU A 1 87 ? 7.444 6.944 -2.996 1.00 95.00 87 LEU A C 1
ATOM 665 O O . LEU A 1 87 ? 6.383 6.398 -2.722 1.00 95.00 87 LEU A O 1
ATOM 669 N N . GLN A 1 88 ? 7.895 8.024 -2.359 1.00 95.44 88 GLN A N 1
ATOM 670 C CA . GLN A 1 88 ? 7.147 8.666 -1.288 1.00 95.44 88 GLN A CA 1
ATOM 671 C C . GLN A 1 88 ? 5.855 9.283 -1.819 1.00 95.44 88 GLN A C 1
ATOM 673 O O . GLN A 1 88 ? 4.794 8.979 -1.290 1.00 95.44 88 GLN A O 1
ATOM 678 N N . PHE A 1 89 ? 5.939 10.037 -2.921 1.00 95.75 89 PHE A N 1
ATOM 679 C CA . PHE A 1 89 ? 4.764 10.578 -3.601 1.00 95.75 89 PHE A CA 1
ATOM 680 C C . PHE A 1 89 ? 3.756 9.483 -3.973 1.00 95.75 89 PHE A C 1
ATOM 682 O O . PHE A 1 89 ? 2.579 9.625 -3.686 1.00 95.75 89 PHE A O 1
ATOM 689 N N . GLU A 1 90 ? 4.210 8.378 -4.569 1.00 95.88 90 GLU A N 1
ATOM 690 C CA . GLU A 1 90 ? 3.326 7.271 -4.959 1.00 95.88 90 GLU A CA 1
ATOM 691 C C . GLU A 1 90 ? 2.699 6.575 -3.739 1.00 95.88 90 GLU A C 1
ATOM 693 O O . GLU A 1 90 ? 1.556 6.137 -3.803 1.00 95.88 90 GLU A O 1
ATOM 698 N N . CYS A 1 91 ? 3.417 6.475 -2.616 1.00 96.88 91 CYS A N 1
ATOM 699 C CA . CYS A 1 91 ? 2.866 5.913 -1.380 1.00 96.88 91 CYS A CA 1
ATOM 700 C C . CYS A 1 91 ? 1.780 6.806 -0.776 1.00 96.88 91 CYS A C 1
ATOM 702 O O . CYS A 1 91 ? 0.714 6.309 -0.407 1.00 96.88 91 CYS A O 1
ATOM 704 N N . ASP A 1 92 ? 2.037 8.113 -0.722 1.00 95.69 92 ASP A N 1
ATOM 705 C CA . ASP A 1 92 ? 1.072 9.098 -0.239 1.00 95.69 92 ASP A CA 1
ATOM 706 C C . ASP A 1 92 ? -0.157 9.152 -1.165 1.00 95.69 92 ASP A C 1
ATOM 708 O O . ASP A 1 92 ? -1.284 9.108 -0.683 1.00 95.69 92 ASP A O 1
ATOM 712 N N . ASP A 1 93 ? 0.045 9.130 -2.485 1.00 95.94 93 ASP A N 1
ATOM 713 C CA . ASP A 1 93 ? -1.023 9.133 -3.491 1.00 95.94 93 ASP A CA 1
ATOM 714 C C . ASP A 1 93 ? -1.892 7.862 -3.438 1.00 95.94 93 ASP A C 1
ATOM 716 O O . ASP A 1 93 ? -3.115 7.937 -3.570 1.00 95.94 93 ASP A O 1
ATOM 720 N N . VAL A 1 94 ? -1.307 6.683 -3.188 1.00 95.56 94 VAL A N 1
ATOM 721 C CA . VAL A 1 94 ? -2.100 5.460 -2.966 1.00 95.56 94 VAL A CA 1
ATOM 722 C C . VAL A 1 94 ? -2.980 5.600 -1.722 1.00 95.56 94 VAL A C 1
ATOM 724 O O . VAL A 1 94 ? -4.147 5.216 -1.755 1.00 95.56 94 VAL A O 1
ATOM 727 N N . LEU A 1 95 ? -2.460 6.164 -0.632 1.00 94.25 95 LEU A N 1
ATOM 728 C CA . LEU A 1 95 ? -3.246 6.370 0.584 1.00 94.25 95 LEU A CA 1
ATOM 729 C C . LEU A 1 95 ? -4.313 7.454 0.431 1.00 94.25 95 LEU A C 1
ATOM 731 O O . LEU A 1 95 ? -5.408 7.288 0.956 1.00 94.25 95 LEU A O 1
ATOM 735 N N . GLU A 1 96 ? -4.028 8.531 -0.293 1.00 93.62 96 GLU A N 1
ATOM 736 C CA . GLU A 1 96 ? -4.993 9.604 -0.537 1.00 93.62 96 GLU A CA 1
ATOM 737 C C . GLU A 1 96 ? -6.178 9.116 -1.380 1.00 93.62 96 GLU A C 1
ATOM 739 O O . GLU A 1 96 ? -7.324 9.431 -1.071 1.00 93.62 96 GLU A O 1
ATOM 744 N N . ASN A 1 97 ? -5.923 8.301 -2.409 1.00 94.88 97 ASN A N 1
ATOM 745 C CA . ASN A 1 97 ? -6.970 7.847 -3.328 1.00 94.88 97 ASN A CA 1
ATOM 746 C C . ASN A 1 97 ? -7.696 6.572 -2.869 1.00 94.88 97 ASN A C 1
ATOM 748 O O . ASN A 1 97 ? -8.857 6.371 -3.222 1.00 94.88 97 ASN A O 1
ATOM 752 N N . PHE A 1 98 ? -7.020 5.691 -2.125 1.00 95.12 98 PHE A N 1
ATOM 753 C CA . PHE A 1 98 ? -7.541 4.361 -1.780 1.00 95.12 98 PHE A CA 1
ATOM 754 C C . PHE A 1 98 ? -7.561 4.075 -0.275 1.00 95.12 98 PHE A C 1
ATOM 756 O O . PHE A 1 98 ? -8.006 3.001 0.126 1.00 95.12 98 PHE A O 1
ATOM 763 N N . GLY A 1 99 ? -7.106 5.006 0.570 1.00 92.00 99 GLY A N 1
ATOM 764 C CA . GLY A 1 99 ? -7.057 4.829 2.022 1.00 92.00 99 GLY A CA 1
ATOM 765 C C . GLY A 1 99 ? -8.428 4.589 2.649 1.00 92.00 99 GLY A C 1
ATOM 766 O O . GLY A 1 99 ? -8.560 3.695 3.480 1.00 92.00 99 GLY A O 1
ATOM 767 N N . ASP A 1 100 ? -9.461 5.308 2.209 1.00 90.88 100 ASP A N 1
ATOM 768 C CA . ASP A 1 100 ? -10.825 5.096 2.711 1.00 90.88 100 ASP A CA 1
ATOM 769 C C . ASP A 1 100 ? -11.331 3.689 2.351 1.00 90.88 100 ASP A C 1
ATOM 771 O O . ASP A 1 100 ? -11.766 2.941 3.225 1.00 90.88 100 ASP A O 1
ATOM 775 N N . GLY A 1 101 ? -11.151 3.267 1.093 1.00 91.88 101 GLY A N 1
ATOM 776 C CA . GLY A 1 101 ? -11.510 1.916 0.650 1.00 91.88 101 GLY A CA 1
ATOM 777 C C . GLY A 1 101 ? -10.721 0.815 1.367 1.00 91.88 101 GLY A C 1
ATOM 778 O O . GLY A 1 101 ? -11.261 -0.250 1.651 1.00 91.88 101 GLY A O 1
ATOM 779 N N . LEU A 1 102 ? -9.459 1.078 1.716 1.00 93.56 102 LEU A N 1
ATOM 780 C CA . LEU A 1 102 ? -8.631 0.172 2.513 1.00 93.56 102 LEU A CA 1
ATOM 781 C C . LEU A 1 102 ? -9.226 -0.042 3.912 1.00 93.56 102 LEU A C 1
ATOM 783 O O . LEU A 1 102 ? -9.250 -1.163 4.418 1.00 93.56 102 LEU A O 1
ATOM 787 N N . VAL A 1 103 ? -9.705 1.028 4.547 1.00 90.69 103 VAL A N 1
ATOM 788 C CA . VAL A 1 103 ? -10.324 0.958 5.876 1.00 90.69 103 VAL A CA 1
ATOM 789 C C . VAL A 1 103 ? -11.702 0.299 5.823 1.00 90.69 103 VAL A C 1
ATOM 791 O O . VAL A 1 103 ? -12.032 -0.494 6.712 1.00 90.69 103 VAL A O 1
ATOM 794 N N . ASP A 1 104 ? -12.482 0.563 4.778 1.00 89.69 104 ASP A N 1
ATOM 795 C CA . ASP A 1 104 ? -13.767 -0.100 4.553 1.00 89.69 104 ASP A CA 1
ATOM 796 C C . ASP A 1 104 ? -13.579 -1.615 4.393 1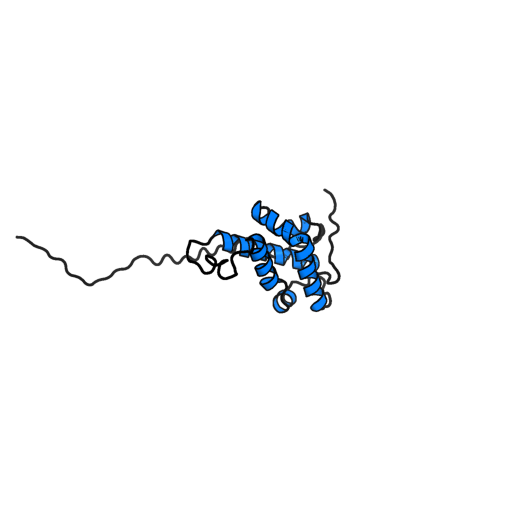.00 89.69 104 ASP A C 1
ATOM 798 O O . ASP A 1 104 ? -14.223 -2.391 5.104 1.00 89.69 104 ASP A O 1
ATOM 802 N N . ALA A 1 105 ? -12.620 -2.042 3.565 1.00 91.25 105 ALA A N 1
ATOM 803 C CA . ALA A 1 105 ? -12.264 -3.449 3.377 1.00 91.25 105 ALA A CA 1
ATOM 804 C C . ALA A 1 105 ? -11.885 -4.129 4.708 1.00 91.25 105 ALA A C 1
ATOM 806 O O . ALA A 1 105 ? -12.395 -5.200 5.052 1.00 91.25 105 ALA A O 1
ATOM 807 N N . LEU A 1 106 ? -11.060 -3.467 5.528 1.00 88.75 106 LEU A N 1
ATOM 808 C CA . LEU A 1 106 ? -10.699 -3.947 6.868 1.00 88.75 106 LEU A CA 1
ATOM 809 C C . LEU A 1 106 ? -11.904 -4.061 7.811 1.00 88.75 106 LEU A C 1
ATOM 811 O O . LEU A 1 106 ? -11.972 -4.975 8.646 1.00 88.75 106 LEU A O 1
ATOM 815 N N . THR A 1 107 ? -12.845 -3.127 7.714 1.00 86.75 107 THR A N 1
ATOM 816 C CA . THR A 1 107 ? -14.044 -3.082 8.559 1.00 86.75 107 THR A CA 1
ATOM 817 C C . THR A 1 107 ? -15.029 -4.183 8.188 1.00 86.75 107 THR A C 1
ATOM 819 O O . THR A 1 107 ? -15.580 -4.832 9.080 1.00 86.75 107 THR A O 1
ATOM 822 N N . LEU A 1 108 ? -15.179 -4.447 6.891 1.00 87.88 108 LEU A N 1
ATOM 823 C CA . LEU A 1 108 ? -16.017 -5.510 6.341 1.00 87.88 108 LEU A CA 1
ATOM 824 C C . LEU A 1 108 ? -15.381 -6.905 6.461 1.00 87.88 108 LEU A C 1
ATOM 826 O O . LEU A 1 108 ? -16.074 -7.906 6.290 1.00 87.88 108 LEU A O 1
ATOM 830 N N . GLY A 1 109 ? -14.094 -6.985 6.814 1.00 85.19 109 GLY A N 1
ATOM 831 C CA . GLY A 1 109 ? -13.373 -8.253 6.939 1.00 85.19 109 GLY A CA 1
ATOM 832 C C . GLY A 1 109 ? -13.035 -8.876 5.585 1.00 85.19 109 GLY A C 1
ATOM 833 O O . GLY A 1 109 ? -13.010 -10.099 5.463 1.00 85.19 109 GLY A O 1
ATOM 834 N N . GLU A 1 110 ? -12.810 -8.040 4.573 1.00 89.81 110 GLU A N 1
ATOM 835 C CA . GLU A 1 110 ? -12.410 -8.472 3.237 1.00 89.81 110 GLU A CA 1
ATOM 836 C C . GLU A 1 110 ? -10.990 -9.058 3.221 1.00 89.81 110 GLU A C 1
ATOM 838 O O . GLU A 1 110 ? -10.177 -8.866 4.132 1.00 89.81 110 GLU A O 1
ATOM 843 N N . ASN A 1 111 ? -10.681 -9.792 2.150 1.00 89.62 111 ASN A N 1
ATOM 844 C CA . ASN A 1 111 ? -9.364 -10.377 1.958 1.00 89.62 111 ASN A CA 1
ATOM 845 C C . ASN A 1 111 ? -8.360 -9.315 1.487 1.00 89.62 111 ASN A C 1
ATOM 847 O O . ASN A 1 111 ? -8.238 -9.024 0.297 1.00 89.62 111 ASN A O 1
ATOM 851 N N . MET A 1 112 ? -7.569 -8.796 2.422 1.00 92.62 112 MET A N 1
ATOM 852 C CA . MET A 1 112 ? -6.556 -7.774 2.138 1.00 92.62 112 MET A CA 1
ATOM 853 C C . MET A 1 112 ? -5.448 -8.240 1.183 1.00 92.62 112 MET A C 1
ATOM 855 O O . MET A 1 112 ? -4.743 -7.401 0.623 1.00 92.62 112 MET A O 1
ATOM 859 N N . ALA A 1 113 ? -5.297 -9.551 0.957 1.00 91.50 113 ALA A N 1
ATOM 860 C CA . ALA A 1 113 ? -4.381 -10.066 -0.054 1.00 91.50 113 ALA A CA 1
ATOM 861 C C . ALA A 1 113 ? -4.851 -9.770 -1.488 1.00 91.50 113 ALA A C 1
ATOM 863 O O . ALA A 1 113 ? -4.017 -9.756 -2.387 1.00 91.50 113 ALA A O 1
ATOM 864 N N . GLU A 1 114 ? -6.148 -9.540 -1.713 1.00 93.25 114 GLU A N 1
ATOM 865 C CA . GLU A 1 114 ? -6.721 -9.257 -3.038 1.00 93.25 114 GLU A CA 1
ATOM 866 C C . GLU A 1 114 ? -7.026 -7.769 -3.253 1.00 93.25 114 GLU A C 1
ATOM 868 O O . GLU A 1 114 ? -7.101 -7.330 -4.401 1.00 93.25 114 GLU A O 1
ATOM 873 N N . PHE A 1 115 ? -7.065 -6.975 -2.175 1.00 95.12 115 PHE A N 1
ATOM 874 C CA . PHE A 1 115 ? -7.417 -5.550 -2.191 1.00 95.12 115 PHE A CA 1
ATOM 875 C C . PHE A 1 115 ? -6.763 -4.766 -3.338 1.00 95.12 115 PHE A C 1
ATOM 877 O O . PHE A 1 115 ? -7.449 -4.116 -4.121 1.00 95.12 115 PHE A O 1
ATOM 884 N N . CYS A 1 116 ? -5.440 -4.868 -3.502 1.00 96.12 116 CYS A N 1
ATOM 885 C CA . CYS A 1 116 ? -4.712 -4.111 -4.526 1.00 96.12 116 CYS A CA 1
ATOM 886 C C . CYS A 1 116 ? -5.090 -4.471 -5.966 1.00 96.12 116 CYS A C 1
ATOM 888 O O . CYS A 1 116 ? -4.917 -3.652 -6.868 1.00 96.12 116 CYS A O 1
ATOM 890 N N . TRP A 1 117 ? -5.584 -5.686 -6.198 1.00 95.31 117 TRP A N 1
ATOM 891 C CA . TRP A 1 117 ? -6.155 -6.075 -7.481 1.00 95.31 117 TRP A CA 1
ATOM 892 C C . TRP A 1 117 ? -7.600 -5.594 -7.603 1.00 95.31 117 TRP A C 1
ATOM 894 O O . TRP A 1 117 ? -8.020 -5.212 -8.691 1.00 95.31 117 TRP A O 1
ATOM 904 N N . ASP A 1 118 ? -8.369 -5.584 -6.521 1.00 93.69 118 ASP A N 1
ATOM 905 C CA . ASP A 1 118 ? -9.760 -5.125 -6.546 1.00 93.69 118 ASP A CA 1
ATOM 906 C C . ASP A 1 118 ? -9.886 -3.622 -6.801 1.00 93.69 118 ASP A C 1
ATOM 908 O O . ASP A 1 118 ? -10.798 -3.203 -7.512 1.00 93.69 118 ASP A O 1
ATOM 912 N N . VAL A 1 119 ? -8.909 -2.832 -6.347 1.00 93.69 119 VAL A N 1
ATOM 913 C CA . VAL A 1 119 ? -8.791 -1.403 -6.684 1.00 93.69 119 VAL A CA 1
ATOM 914 C C . VAL A 1 119 ? -7.999 -1.129 -7.974 1.00 93.69 119 VAL A C 1
ATOM 916 O O . VAL A 1 119 ? -7.632 0.012 -8.244 1.00 93.69 119 VAL A O 1
ATOM 919 N N . ASP A 1 120 ? -7.727 -2.162 -8.781 1.00 93.75 120 ASP A N 1
ATOM 920 C CA . ASP A 1 120 ? -7.047 -2.090 -10.087 1.00 93.75 120 ASP A CA 1
ATOM 921 C C . ASP A 1 120 ? -5.620 -1.482 -10.076 1.00 93.75 120 ASP A C 1
ATOM 923 O O . ASP A 1 120 ? -5.060 -1.202 -11.140 1.00 93.75 120 ASP A O 1
ATOM 927 N N . ILE A 1 121 ? -4.976 -1.348 -8.908 1.00 95.19 121 ILE A N 1
ATOM 928 C CA . ILE A 1 121 ? -3.560 -0.945 -8.806 1.00 95.19 121 ILE A CA 1
ATOM 929 C C . ILE A 1 121 ? -2.658 -2.070 -9.324 1.00 95.19 121 ILE A C 1
ATOM 931 O O . ILE A 1 121 ? -1.748 -1.830 -10.114 1.00 95.19 121 ILE A O 1
ATOM 935 N N . CYS A 1 122 ? -2.914 -3.307 -8.902 1.00 95.88 122 CYS A N 1
ATOM 936 C CA . CYS A 1 122 ? -2.204 -4.479 -9.395 1.00 95.88 122 CYS A CA 1
ATOM 937 C C . CYS A 1 122 ? -2.915 -5.069 -10.622 1.00 95.88 122 CYS A C 1
ATOM 939 O O . CYS A 1 122 ? -4.119 -5.342 -10.628 1.00 95.88 122 CYS A O 1
ATOM 941 N N . GLY A 1 123 ? -2.147 -5.310 -11.678 1.00 93.75 123 GLY A N 1
ATOM 942 C CA . GLY A 1 123 ? -2.585 -5.998 -12.880 1.00 93.75 123 GLY A CA 1
ATOM 943 C C . GLY A 1 123 ? -2.724 -7.501 -12.660 1.00 93.75 123 GLY A C 1
ATOM 944 O O . GLY A 1 123 ? -2.147 -8.095 -11.753 1.00 93.75 123 GLY A O 1
ATOM 945 N N . THR A 1 124 ? -3.468 -8.170 -13.545 1.00 91.56 124 THR A N 1
ATOM 946 C CA . THR A 1 124 ? -3.689 -9.630 -13.453 1.00 91.56 124 THR A CA 1
ATOM 947 C C . THR A 1 124 ? -2.389 -10.449 -13.502 1.00 91.56 124 THR A C 1
ATOM 949 O O . THR A 1 124 ? -2.386 -11.602 -13.090 1.00 91.56 124 THR A O 1
ATOM 952 N N . GLN A 1 125 ? -1.305 -9.887 -14.041 1.00 89.62 125 GLN A N 1
ATOM 953 C CA . GLN A 1 125 ? -0.005 -10.557 -14.160 1.00 89.62 125 GLN A CA 1
ATOM 954 C C . GLN A 1 125 ? 0.970 -10.202 -13.032 1.00 89.62 125 GLN A C 1
ATOM 956 O O . GLN A 1 125 ? 2.060 -10.772 -12.995 1.00 89.62 125 GLN A O 1
ATOM 961 N N . ASP A 1 126 ? 0.606 -9.275 -12.144 1.00 92.00 126 ASP A N 1
ATOM 962 C CA . ASP A 1 126 ? 1.483 -8.880 -11.050 1.00 92.00 126 ASP A CA 1
ATOM 963 C C . ASP A 1 126 ? 1.586 -9.990 -10.008 1.00 92.00 126 ASP A C 1
ATOM 965 O O . ASP A 1 126 ? 0.608 -10.664 -9.675 1.00 92.00 126 ASP A O 1
ATOM 969 N N . ALA A 1 127 ? 2.801 -10.183 -9.501 1.00 91.06 127 ALA A N 1
ATOM 970 C CA . ALA A 1 127 ? 3.081 -11.181 -8.488 1.00 91.06 127 ALA A CA 1
ATOM 971 C C . ALA A 1 127 ? 2.663 -10.687 -7.098 1.00 91.06 127 ALA A C 1
ATOM 973 O O . ALA A 1 127 ? 2.695 -9.493 -6.790 1.00 91.06 127 ALA A O 1
ATOM 974 N N . LYS A 1 128 ? 2.327 -11.635 -6.224 1.00 92.88 128 LYS A N 1
ATOM 975 C CA . LYS A 1 128 ? 2.216 -11.385 -4.789 1.00 92.88 128 LYS A CA 1
ATOM 976 C C . LYS A 1 128 ? 3.627 -11.368 -4.193 1.00 92.88 128 LYS A C 1
ATOM 978 O O . LYS A 1 128 ? 4.370 -12.335 -4.336 1.00 92.88 128 LYS A O 1
ATOM 983 N N . HIS A 1 129 ? 4.002 -10.254 -3.577 1.00 92.44 129 HIS A N 1
ATOM 984 C CA . HIS A 1 129 ? 5.356 -9.988 -3.081 1.00 92.44 129 HIS A CA 1
ATOM 985 C C . HIS A 1 129 ? 5.515 -10.175 -1.575 1.00 92.44 129 HIS A C 1
ATOM 987 O O . HIS A 1 129 ? 6.642 -10.193 -1.085 1.00 92.44 129 HIS A O 1
ATOM 993 N N . PHE A 1 130 ? 4.407 -10.305 -0.853 1.00 92.12 130 PHE A N 1
ATOM 994 C CA . PHE A 1 130 ? 4.405 -10.462 0.591 1.00 92.12 130 PHE A CA 1
ATOM 995 C C . PHE A 1 130 ? 3.510 -11.617 1.005 1.00 92.12 130 PHE A C 1
ATOM 997 O O . PHE A 1 130 ? 2.517 -11.909 0.332 1.00 92.12 130 PHE A O 1
ATOM 1004 N N . ASP A 1 131 ? 3.856 -12.240 2.125 1.00 87.56 131 ASP A N 1
ATOM 1005 C CA . ASP A 1 131 ? 2.972 -13.183 2.784 1.00 87.56 131 ASP A CA 1
ATOM 1006 C C . ASP A 1 131 ? 1.937 -12.424 3.621 1.00 87.56 131 ASP A C 1
ATOM 1008 O O . ASP A 1 131 ? 2.272 -11.454 4.297 1.00 87.56 131 ASP A O 1
ATOM 1012 N N . PHE A 1 132 ? 0.674 -12.824 3.502 1.00 83.38 132 PHE A N 1
ATOM 1013 C CA . PHE A 1 132 ? -0.449 -12.225 4.229 1.00 83.38 132 PHE A CA 1
ATOM 1014 C C . PHE A 1 132 ? -0.976 -13.164 5.315 1.00 83.38 132 PHE A C 1
ATOM 1016 O O . PHE A 1 132 ? -1.932 -12.803 6.005 1.00 83.38 132 PHE A O 1
ATOM 1023 N N . GLU A 1 133 ? -0.385 -14.352 5.465 1.00 75.62 133 GLU A N 1
ATOM 1024 C CA . GLU A 1 133 ? -0.720 -15.228 6.578 1.00 75.62 133 GLU A CA 1
ATOM 1025 C C . GLU A 1 133 ? -0.272 -14.590 7.907 1.00 75.62 133 GLU A C 1
ATOM 1027 O O . GLU A 1 133 ? 0.761 -13.913 7.969 1.00 75.62 133 GLU A O 1
ATOM 1032 N N . PRO A 1 134 ? -1.076 -14.713 8.976 1.00 59.12 134 PRO A N 1
ATOM 1033 C CA . PRO A 1 134 ? -0.614 -14.426 10.324 1.00 59.12 134 PRO A CA 1
ATOM 1034 C C . PRO A 1 134 ? 0.655 -15.231 10.611 1.00 59.12 134 PRO A C 1
ATOM 1036 O O . PRO A 1 134 ? 0.638 -16.448 10.474 1.00 59.12 134 PRO A O 1
ATOM 1039 N N . GLU A 1 135 ? 1.731 -14.583 11.056 1.00 55.31 135 GLU A N 1
ATOM 1040 C CA . GLU A 1 135 ? 2.689 -15.298 11.898 1.00 55.31 135 GLU A CA 1
ATOM 1041 C C . GLU A 1 135 ? 1.926 -15.609 13.194 1.00 55.31 135 GLU A C 1
ATOM 1043 O O . GLU A 1 135 ? 1.559 -14.694 13.939 1.00 55.31 135 GLU A O 1
ATOM 1048 N N . ASP A 1 136 ? 1.541 -16.873 13.377 1.00 48.50 136 ASP A N 1
ATOM 1049 C CA . ASP A 1 136 ? 0.959 -17.366 14.621 1.00 48.50 136 ASP A CA 1
ATOM 1050 C C . ASP A 1 136 ? 2.047 -17.279 15.703 1.00 48.50 136 ASP A C 1
ATOM 1052 O O . ASP A 1 136 ? 2.881 -18.171 15.842 1.00 48.50 136 ASP A O 1
ATOM 1056 N N . ASP A 1 137 ? 2.064 -16.174 16.456 1.00 47.03 137 ASP A N 1
ATOM 1057 C CA . ASP A 1 137 ? 2.776 -16.058 17.736 1.00 47.03 137 ASP A CA 1
ATOM 1058 C C . ASP A 1 137 ? 2.062 -16.945 18.783 1.00 47.03 137 ASP A C 1
ATOM 1060 O O . ASP A 1 137 ? 1.475 -16.463 19.753 1.00 47.03 137 ASP A O 1
ATOM 1064 N N . ASP A 1 138 ? 2.093 -18.261 18.570 1.00 48.09 138 ASP A N 1
ATOM 1065 C CA . ASP A 1 138 ? 1.681 -19.290 19.533 1.00 48.09 138 ASP A CA 1
ATOM 1066 C C . ASP A 1 138 ? 2.811 -19.626 20.533 1.00 48.09 138 ASP A C 1
ATOM 1068 O O . ASP A 1 138 ? 2.772 -20.653 21.207 1.00 48.09 138 ASP A O 1
ATOM 1072 N N . ASP A 1 139 ? 3.787 -18.733 20.718 1.00 48.94 139 ASP A N 1
ATOM 1073 C CA . ASP A 1 139 ? 4.762 -18.809 21.813 1.00 48.94 139 ASP A CA 1
ATOM 1074 C C . ASP A 1 139 ? 4.222 -18.096 23.071 1.00 48.94 139 ASP A C 1
ATOM 1076 O O . ASP A 1 139 ? 4.831 -17.185 23.640 1.00 48.94 139 ASP A O 1
ATOM 1080 N N . ILE A 1 140 ? 3.043 -18.519 23.540 1.00 47.44 140 ILE A N 1
ATOM 1081 C CA . ILE A 1 140 ? 2.696 -18.357 24.955 1.00 47.44 140 ILE A CA 1
ATOM 1082 C C . ILE A 1 140 ? 3.442 -19.468 25.695 1.00 47.44 140 ILE A C 1
ATOM 1084 O O . ILE A 1 140 ? 2.958 -20.593 25.804 1.00 47.44 140 ILE A O 1
ATOM 1088 N N . GLU A 1 141 ? 4.626 -19.151 26.224 1.00 47.03 141 GLU A N 1
ATOM 1089 C CA . GLU A 1 141 ? 5.209 -19.948 27.302 1.00 47.03 141 GLU A CA 1
ATOM 1090 C C . GLU A 1 141 ? 4.246 -19.907 28.501 1.00 47.03 141 GLU A C 1
ATOM 1092 O O . GLU A 1 141 ? 4.173 -18.940 29.264 1.00 47.03 141 GLU A O 1
ATOM 1097 N N . GLU A 1 142 ? 3.457 -20.970 28.639 1.00 49.28 142 GLU A N 1
ATOM 1098 C CA . GLU A 1 142 ? 2.659 -21.290 29.817 1.00 49.28 142 GLU A CA 1
ATOM 1099 C C . GLU A 1 142 ? 3.601 -21.657 30.980 1.00 49.28 142 GLU A C 1
ATOM 1101 O O . GLU A 1 142 ? 3.725 -22.825 31.353 1.00 49.28 142 GLU A O 1
ATOM 1106 N N . ASP A 1 143 ? 4.295 -20.672 31.571 1.00 41.72 143 ASP A N 1
ATOM 1107 C CA . ASP A 1 143 ? 5.015 -20.918 32.825 1.00 41.72 143 ASP A CA 1
ATOM 1108 C C . ASP A 1 143 ? 4.011 -21.015 33.976 1.00 41.72 143 ASP A C 1
ATOM 1110 O O . ASP A 1 143 ? 3.403 -20.055 34.470 1.00 41.72 143 ASP A O 1
ATOM 1114 N N . SER A 1 144 ? 3.787 -22.267 34.329 1.00 46.66 144 SER A N 1
ATOM 1115 C CA . SER A 1 144 ? 2.825 -22.738 35.292 1.00 46.66 144 SER A CA 1
ATOM 1116 C C . SER A 1 144 ? 3.312 -22.453 36.712 1.00 46.66 144 SER A C 1
ATOM 1118 O O . SER A 1 144 ? 4.347 -22.937 37.146 1.00 46.66 144 SER A O 1
ATOM 1120 N N . ALA A 1 145 ? 2.458 -21.782 37.479 1.00 46.50 145 ALA A N 1
ATOM 1121 C CA . ALA A 1 145 ? 2.291 -21.976 38.919 1.00 46.50 145 ALA A CA 1
ATOM 1122 C C . ALA A 1 145 ? 3.490 -21.694 39.860 1.00 46.50 145 ALA A C 1
ATOM 1124 O O . ALA A 1 145 ? 4.348 -22.522 40.153 1.00 46.50 145 ALA A O 1
ATOM 1125 N N . ARG A 1 146 ? 3.363 -20.542 40.530 1.00 51.16 146 ARG A N 1
ATOM 1126 C CA . ARG A 1 146 ? 3.872 -20.237 41.877 1.00 51.16 146 ARG A CA 1
ATOM 1127 C C . ARG A 1 146 ? 3.846 -21.452 42.823 1.00 51.16 146 ARG A C 1
ATOM 1129 O O . ARG A 1 146 ? 2.769 -21.901 43.215 1.00 51.16 146 ARG A O 1
ATOM 1136 N N . VAL A 1 147 ? 5.013 -21.858 43.320 1.00 50.47 147 VAL A N 1
ATOM 1137 C CA . VAL A 1 147 ? 5.143 -22.564 44.603 1.00 50.47 147 VAL A CA 1
ATOM 1138 C C . VAL A 1 147 ? 5.915 -21.651 45.548 1.00 50.47 147 VAL A C 1
ATOM 1140 O O . VAL A 1 147 ? 7.120 -21.480 45.409 1.00 50.47 147 VAL A O 1
ATOM 1143 N N . ASP A 1 148 ? 5.196 -21.035 46.485 1.00 51.19 148 ASP A N 1
ATOM 1144 C CA . ASP A 1 148 ? 5.762 -20.295 47.616 1.00 51.19 148 ASP A CA 1
ATOM 1145 C C . ASP A 1 148 ? 5.903 -21.275 48.799 1.00 51.19 148 ASP A C 1
ATOM 1147 O O . ASP A 1 148 ? 4.883 -21.751 49.312 1.00 51.19 148 ASP A O 1
ATOM 1151 N N . PRO A 1 149 ? 7.121 -21.667 49.219 1.00 49.19 149 PRO A N 1
ATOM 1152 C CA . PRO A 1 149 ? 7.306 -22.672 50.252 1.00 49.19 149 PRO A CA 1
ATOM 1153 C C . PRO A 1 149 ? 7.677 -22.015 51.583 1.00 49.19 149 PRO A C 1
ATOM 1155 O O . PRO A 1 149 ? 8.739 -22.290 52.135 1.00 49.19 149 PRO A O 1
ATOM 1158 N N . SER A 1 150 ? 6.828 -21.139 52.130 1.00 50.59 150 SER A N 1
ATOM 1159 C CA . SER A 1 150 ? 7.122 -20.578 53.458 1.00 50.59 150 SER A CA 1
ATOM 1160 C C . SER A 1 150 ? 5.919 -20.007 54.219 1.00 50.59 150 SER A C 1
ATOM 1162 O O . SER A 1 150 ? 5.842 -18.811 54.488 1.00 50.59 150 SER A O 1
ATOM 1164 N N . SER A 1 151 ? 5.011 -20.874 54.692 1.00 36.03 151 SER A N 1
ATOM 1165 C CA . SER A 1 151 ? 4.388 -20.672 56.017 1.00 36.03 151 SER A CA 1
ATOM 1166 C C . SER A 1 151 ? 3.640 -21.900 56.566 1.00 36.03 151 SER A C 1
ATOM 1168 O O . SER A 1 151 ? 3.180 -22.744 55.798 1.00 36.03 151 SER A O 1
ATOM 1170 N N . PRO A 1 152 ? 3.563 -22.042 57.905 1.00 46.53 152 PRO A N 1
ATOM 1171 C CA . PRO A 1 152 ? 3.575 -23.333 58.590 1.00 46.53 152 PRO A CA 1
ATOM 1172 C C . PRO A 1 152 ? 2.192 -23.977 58.765 1.00 46.53 152 PRO A C 1
ATOM 1174 O O . PRO A 1 152 ? 1.207 -23.320 59.105 1.00 46.53 152 PRO A O 1
ATOM 1177 N N . ARG A 1 153 ? 2.144 -25.310 58.630 1.00 44.81 153 ARG A N 1
ATOM 1178 C CA . ARG A 1 153 ? 0.996 -26.136 59.030 1.00 44.81 153 ARG A CA 1
ATOM 1179 C C . ARG A 1 153 ? 0.849 -26.125 60.554 1.00 44.81 153 ARG A C 1
ATOM 1181 O O . ARG A 1 153 ? 1.687 -26.674 61.262 1.00 44.81 153 ARG A O 1
ATOM 1188 N N . LYS A 1 154 ? -0.263 -25.576 61.045 1.00 44.53 154 LYS A N 1
ATOM 1189 C CA . LYS A 1 154 ? -0.857 -25.993 62.321 1.00 44.53 154 LYS A CA 1
ATOM 1190 C C . LYS A 1 154 ? -1.458 -27.387 62.129 1.00 44.53 154 LYS A C 1
ATOM 1192 O O . LYS A 1 154 ? -2.319 -27.559 61.270 1.00 44.53 154 LYS A O 1
ATOM 1197 N N . GLN A 1 155 ? -1.038 -28.351 62.939 1.00 44.97 155 GLN A N 1
ATOM 1198 C CA . GLN A 1 155 ? -1.850 -29.520 63.265 1.00 44.97 155 GLN A CA 1
ATOM 1199 C C . GLN A 1 155 ? -2.105 -29.488 64.769 1.00 44.97 155 GLN A C 1
ATOM 1201 O O . GLN A 1 155 ? -1.177 -29.527 65.572 1.00 44.97 155 GLN A O 1
ATOM 1206 N N . SER A 1 156 ? -3.381 -29.317 65.098 1.00 44.16 156 SER A N 1
ATOM 1207 C CA . SER A 1 156 ? -3.972 -29.590 66.399 1.00 44.16 156 SER A CA 1
ATOM 1208 C C . SER A 1 156 ? -4.401 -31.059 66.441 1.00 44.16 156 SER A C 1
ATOM 1210 O O . SER A 1 156 ? -4.837 -31.589 65.420 1.00 44.16 156 SER A O 1
ATOM 1212 N N . GLU A 1 157 ? -4.328 -31.615 67.653 1.00 39.91 157 GLU A N 1
ATOM 1213 C CA . GLU A 1 157 ? -5.114 -32.734 68.205 1.00 39.91 157 GLU A CA 1
ATOM 1214 C C . GLU A 1 157 ? -4.688 -34.174 67.868 1.00 39.91 157 GLU A C 1
ATOM 1216 O O . GLU A 1 157 ? -5.006 -34.718 66.813 1.00 39.91 157 GLU A O 1
ATO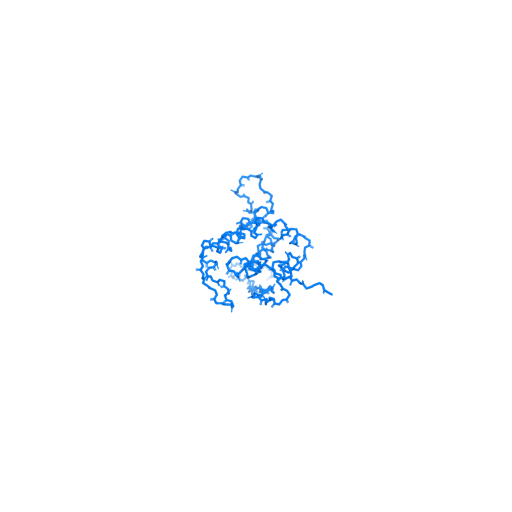M 1221 N N . LEU A 1 158 ? -4.027 -34.832 68.832 1.00 35.94 158 LEU A N 1
ATOM 1222 C CA . LEU A 1 158 ? -4.677 -35.595 69.918 1.00 35.94 158 LEU A CA 1
ATOM 1223 C C . LEU A 1 158 ? -3.710 -35.826 71.090 1.00 35.94 158 LEU A C 1
ATOM 1225 O O . LEU A 1 158 ? -2.513 -36.072 70.822 1.00 35.94 158 LEU A O 1
#

pLDDT: mean 78.25, std 20.03, range [35.94, 97.25]

InterPro domains:
  IPR008139 Saposin B type domain [PS50015] (11-126)

Foldseek 3Di:
DDWQPADCAPQNCLLLLLLLLLLLLLVLLVVLVPDDCPDPSVPVPPPPPDDDPLVVSLVVSCVVCLDQVNLVPTDDPPPGDDDNVRSNVSNVVCCVVCSVVSVVCSVVVHDSQCSCVVVSNDTPPDDRRDDNDDPPPPPPPCPDDDDDPDDDDDDDDD

Radius of gyration: 22.88 Å; chains: 1; bounding box: 32×51×87 Å